Protein AF-A0A645I9D9-F1 (afdb_monomer)

pLDDT: mean 93.1, std 6.0, range [56.41, 97.81]

Structure (mmCIF, N/CA/C/O backbone):
data_AF-A0A645I9D9-F1
#
_entry.id   AF-A0A645I9D9-F1
#
loop_
_atom_site.group_PDB
_atom_site.id
_atom_site.type_symbol
_atom_site.label_atom_id
_atom_site.label_alt_id
_atom_site.label_comp_id
_atom_site.label_asym_id
_atom_site.label_entity_id
_atom_site.label_seq_id
_atom_site.pdbx_PDB_ins_code
_atom_site.Cartn_x
_atom_site.Cartn_y
_atom_site.Cartn_z
_atom_site.occupancy
_atom_site.B_iso_or_equiv
_atom_site.auth_seq_id
_atom_site.auth_comp_id
_atom_site.auth_asym_id
_atom_site.auth_atom_id
_atom_site.pdbx_PDB_model_num
ATOM 1 N N . MET A 1 1 ? -9.755 -8.973 15.637 1.00 56.41 1 MET A N 1
ATOM 2 C CA . MET A 1 1 ? -10.144 -7.569 15.389 1.00 56.41 1 MET A CA 1
ATOM 3 C C . MET A 1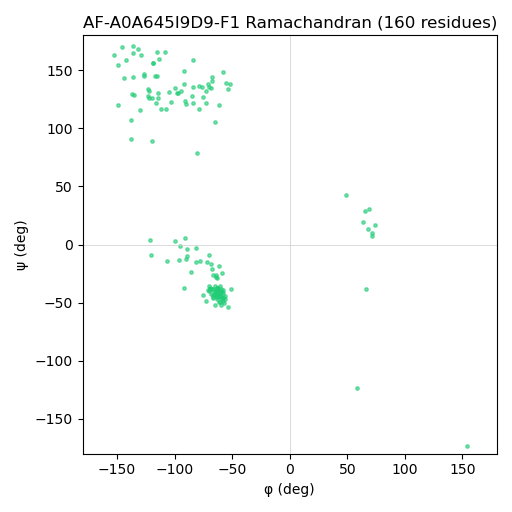 1 ? -9.257 -6.989 14.303 1.00 56.41 1 MET A C 1
ATOM 5 O O . MET A 1 1 ? -8.042 -7.110 14.429 1.00 56.41 1 MET A O 1
ATOM 9 N N . ASN A 1 2 ? -9.866 -6.483 13.231 1.00 87.06 2 ASN A N 1
ATOM 10 C CA . ASN A 1 2 ? -9.218 -6.003 12.005 1.00 87.06 2 ASN A CA 1
ATOM 11 C C . ASN A 1 2 ? -8.630 -4.587 12.220 1.00 87.06 2 ASN A C 1
ATOM 13 O O . ASN A 1 2 ? -9.289 -3.760 12.847 1.00 87.06 2 ASN A O 1
ATOM 17 N N . ILE A 1 3 ? -7.403 -4.328 11.739 1.00 95.19 3 ILE A N 1
ATOM 18 C CA . ILE A 1 3 ? -6.696 -3.034 11.879 1.00 95.19 3 ILE A CA 1
ATOM 19 C C . ILE A 1 3 ? -7.515 -1.885 11.271 1.00 95.19 3 ILE A C 1
ATOM 21 O O . ILE A 1 3 ? -7.640 -0.828 11.882 1.00 95.19 3 ILE A O 1
ATOM 25 N N . LEU A 1 4 ? -8.125 -2.111 10.106 1.00 95.88 4 LEU A N 1
ATOM 26 C CA . LEU A 1 4 ? -8.900 -1.107 9.379 1.00 95.88 4 LEU A CA 1
ATOM 27 C C . LEU A 1 4 ? -10.190 -0.753 10.125 1.00 95.88 4 LEU A C 1
ATOM 29 O O . LEU A 1 4 ? -10.502 0.419 10.284 1.00 95.88 4 LEU A O 1
ATOM 33 N N . ALA A 1 5 ? -10.897 -1.748 10.666 1.00 96.44 5 ALA A N 1
ATOM 34 C CA . ALA A 1 5 ? -12.107 -1.513 11.462 1.00 96.44 5 ALA A CA 1
ATOM 35 C C . ALA A 1 5 ? -11.807 -0.712 12.741 1.00 96.44 5 ALA A C 1
ATOM 37 O O . ALA A 1 5 ? -12.574 0.154 13.147 1.00 96.44 5 ALA A O 1
ATOM 38 N N . LEU A 1 6 ? -10.659 -0.987 13.365 1.00 96.00 6 LEU A N 1
ATOM 39 C CA . LEU A 1 6 ? -10.163 -0.239 14.516 1.00 96.00 6 LEU A CA 1
ATOM 40 C C . LEU A 1 6 ? -9.815 1.211 14.175 1.00 96.00 6 LEU A C 1
ATOM 42 O O . LEU A 1 6 ? -10.137 2.105 14.955 1.00 96.00 6 LEU A O 1
ATOM 46 N N . LYS A 1 7 ? -9.186 1.438 13.016 1.00 95.88 7 LYS A N 1
ATOM 47 C CA . LYS A 1 7 ? -8.923 2.781 12.499 1.00 95.88 7 LYS A CA 1
ATOM 48 C C . LYS A 1 7 ? -10.232 3.532 12.254 1.00 95.88 7 LYS A C 1
ATOM 50 O O . LYS A 1 7 ? -10.376 4.627 12.773 1.00 95.88 7 LYS A O 1
ATOM 55 N N . LEU A 1 8 ? -11.196 2.923 11.559 1.00 96.50 8 LEU A N 1
ATOM 56 C CA . LEU A 1 8 ? -12.517 3.524 11.323 1.00 96.50 8 LEU A CA 1
ATOM 57 C C . LEU A 1 8 ? -13.208 3.902 12.641 1.00 96.50 8 LEU A C 1
ATOM 59 O O . LEU A 1 8 ? -13.720 5.006 12.781 1.00 96.50 8 LEU A O 1
ATOM 63 N N . TYR A 1 9 ? -13.158 3.017 13.639 1.00 96.44 9 TYR A N 1
ATOM 64 C CA . TYR A 1 9 ? -13.714 3.306 14.959 1.00 96.44 9 TYR A CA 1
ATOM 65 C C . TYR A 1 9 ? -13.003 4.469 15.661 1.00 96.44 9 TYR A C 1
ATOM 67 O O . TYR A 1 9 ? -13.653 5.290 16.307 1.00 96.44 9 TYR A O 1
ATOM 75 N N . TYR A 1 10 ? -11.675 4.551 15.555 1.00 95.94 10 TYR A N 1
ATOM 76 C CA . TYR A 1 10 ? -10.919 5.696 16.059 1.00 95.94 10 TYR A CA 1
ATOM 77 C C . TYR A 1 10 ? -11.295 6.991 15.333 1.00 95.94 10 TYR A C 1
ATOM 79 O O . TYR A 1 10 ? -11.544 7.985 16.007 1.00 95.94 10 TYR A O 1
ATOM 87 N N . ASP A 1 11 ? -11.365 6.971 14.003 1.00 95.62 11 ASP A N 1
ATOM 88 C CA . ASP A 1 11 ? -11.689 8.147 13.193 1.00 95.62 11 ASP A CA 1
ATOM 89 C C . ASP A 1 11 ? -13.076 8.707 13.558 1.00 95.62 11 ASP A C 1
ATOM 91 O O . ASP A 1 11 ? -13.239 9.920 13.659 1.00 95.62 11 ASP A O 1
ATOM 95 N N . GLU A 1 12 ? -14.048 7.829 13.831 1.00 96.44 12 GLU A N 1
ATOM 96 C CA . GLU A 1 12 ? -15.412 8.215 14.217 1.00 96.44 12 GLU A CA 1
ATOM 97 C C . GLU A 1 12 ? -15.512 8.709 15.672 1.00 96.44 12 GLU A C 1
ATOM 99 O O . GLU A 1 12 ? -16.195 9.685 15.969 1.00 96.44 12 GLU A O 1
ATOM 104 N N . THR A 1 13 ? -14.853 8.026 16.614 1.00 95.38 13 THR A N 1
ATOM 105 C CA . THR A 1 13 ? -15.100 8.229 18.059 1.00 95.38 13 THR A CA 1
ATOM 106 C C . THR A 1 13 ? -13.993 8.982 18.793 1.00 95.38 13 THR A C 1
ATOM 108 O O . THR A 1 13 ? -14.162 9.365 19.951 1.00 95.38 13 THR A O 1
ATOM 111 N N . GLY A 1 14 ? -12.817 9.127 18.182 1.00 95.25 14 GLY A N 1
ATOM 112 C CA . GLY A 1 14 ? -11.598 9.598 18.841 1.00 95.25 14 GLY A CA 1
ATOM 113 C C . GLY A 1 14 ? -11.028 8.628 19.890 1.00 95.25 14 GLY A C 1
ATOM 114 O O . GLY A 1 14 ? -10.175 9.019 20.691 1.00 95.25 14 GLY A O 1
ATOM 115 N N . SER A 1 15 ? -11.483 7.368 19.932 1.00 95.19 15 SER A N 1
ATOM 116 C CA . SER A 1 15 ? -11.087 6.398 20.962 1.00 95.19 15 SER A CA 1
ATOM 117 C C . SER A 1 15 ? -9.597 6.043 20.909 1.00 95.19 15 SER A C 1
ATOM 119 O O . SER A 1 15 ? -9.150 5.233 20.095 1.00 95.19 15 SER A O 1
ATOM 121 N N . GLN A 1 16 ? -8.820 6.571 21.857 1.00 95.94 16 GLN A N 1
ATOM 122 C CA . GLN A 1 16 ? -7.383 6.283 21.960 1.00 95.94 16 GLN A CA 1
ATOM 123 C C . GLN A 1 16 ? -7.082 4.806 22.236 1.00 95.94 16 GLN A C 1
ATOM 125 O O . GLN A 1 16 ? -6.061 4.281 21.799 1.00 95.94 16 GLN A O 1
ATOM 130 N N . ASN A 1 17 ? -7.995 4.096 22.903 1.00 94.69 17 ASN A N 1
ATOM 131 C CA . ASN A 1 17 ? -7.869 2.652 23.090 1.00 94.69 17 ASN A CA 1
ATOM 132 C C . ASN A 1 17 ? -7.937 1.905 21.751 1.00 94.69 17 ASN A C 1
ATOM 134 O O . ASN A 1 17 ? -7.173 0.962 21.539 1.00 94.69 17 ASN A O 1
ATOM 138 N N . ALA A 1 18 ? -8.815 2.338 20.839 1.00 95.44 18 ALA A N 1
ATOM 139 C CA . ALA A 1 18 ? -8.904 1.763 19.502 1.00 95.44 18 ALA A CA 1
ATOM 140 C C . ALA A 1 18 ? -7.640 2.063 18.686 1.00 95.44 18 ALA A C 1
ATOM 142 O O . ALA A 1 18 ? -7.086 1.145 18.079 1.00 95.44 18 ALA A O 1
ATOM 143 N N . LEU A 1 19 ? -7.128 3.298 18.752 1.00 96.00 19 LEU A N 1
ATOM 144 C CA . LEU A 1 19 ? -5.884 3.676 18.078 1.00 96.00 19 LEU A CA 1
ATOM 145 C C . LEU A 1 19 ? -4.682 2.861 18.572 1.00 96.00 19 LEU A C 1
ATOM 147 O O . LEU A 1 19 ? -3.949 2.277 17.774 1.00 96.00 19 LEU A O 1
ATOM 151 N N . ASN A 1 20 ? -4.503 2.760 19.891 1.00 95.56 20 ASN A N 1
ATOM 152 C CA . ASN A 1 20 ? -3.416 1.987 20.493 1.00 95.56 20 ASN A CA 1
ATOM 153 C C . ASN A 1 20 ? -3.487 0.508 20.094 1.00 95.56 20 ASN A C 1
ATOM 155 O O . ASN A 1 20 ? -2.465 -0.114 19.792 1.00 95.56 20 ASN A O 1
ATOM 159 N N . LEU A 1 21 ? -4.697 -0.058 20.044 1.00 95.69 21 LEU A N 1
ATOM 160 C CA . LEU A 1 21 ? -4.893 -1.433 19.603 1.00 95.69 21 LEU A CA 1
ATOM 161 C C . LEU A 1 21 ? -4.631 -1.603 18.098 1.00 95.69 21 LEU A C 1
ATOM 163 O O . LEU A 1 21 ? -4.062 -2.624 17.708 1.00 95.69 21 LEU A O 1
ATOM 167 N N . ALA A 1 22 ? -5.002 -0.625 17.265 1.00 96.06 22 ALA A N 1
ATOM 168 C CA . ALA A 1 22 ? -4.687 -0.620 15.837 1.00 96.06 22 ALA A CA 1
ATOM 169 C C . ALA A 1 22 ? -3.169 -0.649 15.623 1.00 96.06 22 ALA A C 1
ATOM 171 O O . ALA A 1 22 ? -2.665 -1.563 14.975 1.00 96.06 22 ALA A O 1
ATOM 172 N N . ASN A 1 23 ? -2.438 0.269 16.261 1.00 95.19 23 ASN A N 1
ATOM 173 C CA . ASN A 1 23 ? -0.979 0.361 16.170 1.00 95.19 23 ASN A CA 1
ATOM 174 C C . ASN A 1 23 ? -0.275 -0.900 16.696 1.00 95.19 23 ASN A C 1
ATOM 176 O O . ASN A 1 23 ? 0.623 -1.432 16.042 1.00 95.19 23 ASN A O 1
ATOM 180 N N . SER A 1 24 ? -0.727 -1.452 17.827 1.00 95.12 24 SER A N 1
ATOM 181 C CA . SER A 1 24 ? -0.193 -2.714 18.357 1.00 95.12 24 SER A CA 1
ATOM 182 C C . SER A 1 24 ? -0.380 -3.879 17.376 1.00 95.12 24 SER A C 1
ATOM 184 O O . SER A 1 24 ? 0.543 -4.668 17.157 1.00 95.12 24 SER A O 1
ATOM 186 N N . LYS A 1 25 ? -1.552 -3.977 16.736 1.00 95.56 25 LYS A N 1
ATOM 187 C CA . LYS A 1 25 ? -1.833 -5.018 15.738 1.00 95.56 25 LYS A CA 1
ATOM 188 C C . LYS A 1 25 ? -1.052 -4.821 14.450 1.00 95.56 25 LYS A C 1
ATOM 190 O O . LYS A 1 25 ? -0.557 -5.805 13.909 1.00 95.56 25 LYS A O 1
ATOM 195 N N . THR A 1 26 ? -0.911 -3.583 13.992 1.00 95.56 26 THR A N 1
ATOM 196 C CA . THR A 1 26 ? -0.044 -3.209 12.872 1.00 95.56 26 THR A CA 1
ATOM 197 C C . THR A 1 26 ? 1.375 -3.715 13.112 1.00 95.56 26 THR A C 1
ATOM 199 O O . THR A 1 26 ? 1.878 -4.509 12.318 1.00 95.56 26 THR A O 1
ATOM 202 N N . GLN A 1 27 ? 1.977 -3.385 14.260 1.00 94.31 27 GLN A N 1
ATOM 203 C CA . GLN A 1 27 ? 3.322 -3.853 14.600 1.00 94.31 27 GLN A CA 1
ATOM 204 C C . GLN A 1 27 ? 3.405 -5.382 14.686 1.00 94.31 27 GLN A C 1
ATOM 206 O O . GLN A 1 27 ? 4.369 -5.986 14.217 1.00 94.31 27 GLN A O 1
ATOM 211 N N . GLN A 1 28 ? 2.388 -6.033 15.258 1.00 95.94 28 GLN A N 1
ATOM 212 C CA . GLN A 1 28 ? 2.327 -7.492 15.305 1.00 95.94 28 GLN A CA 1
ATOM 213 C C . GLN A 1 28 ? 2.340 -8.103 13.895 1.00 95.94 28 GLN A C 1
ATOM 215 O O . GLN A 1 28 ? 3.064 -9.066 13.662 1.00 95.94 28 GLN A O 1
ATOM 220 N N . GLN A 1 29 ? 1.560 -7.562 12.957 1.00 96.31 29 GLN A N 1
ATOM 221 C CA . GLN A 1 29 ? 1.501 -8.064 11.581 1.00 96.31 29 GLN A CA 1
ATOM 222 C C . GLN A 1 29 ? 2.811 -7.831 10.821 1.00 96.31 29 GLN A C 1
ATOM 224 O O . GLN A 1 29 ? 3.250 -8.723 10.098 1.00 96.31 29 GLN A O 1
ATOM 229 N N . VAL A 1 30 ? 3.469 -6.689 11.042 1.00 94.88 30 VAL A N 1
ATOM 230 C CA . VAL A 1 30 ? 4.821 -6.424 10.524 1.00 94.88 30 VAL A CA 1
ATOM 231 C C . VAL A 1 30 ? 5.804 -7.484 11.026 1.00 94.88 30 VAL A C 1
ATOM 233 O O . VAL A 1 30 ? 6.499 -8.105 10.228 1.00 94.88 30 VAL A O 1
ATOM 236 N N . ASN A 1 31 ? 5.808 -7.770 12.332 1.00 95.25 31 ASN A N 1
ATOM 237 C CA . ASN A 1 31 ? 6.705 -8.767 12.930 1.00 95.25 31 ASN A CA 1
ATOM 238 C C . ASN A 1 31 ? 6.441 -10.197 12.425 1.00 95.25 31 ASN A C 1
ATOM 240 O O . ASN A 1 31 ? 7.344 -11.030 12.433 1.00 95.25 31 ASN A O 1
ATOM 244 N N . LEU A 1 32 ? 5.211 -10.485 11.993 1.00 96.50 32 LEU A N 1
ATOM 245 C CA . LEU A 1 32 ? 4.834 -11.757 11.372 1.00 96.50 32 LEU A CA 1
ATOM 246 C C . LEU A 1 32 ? 5.193 -11.828 9.879 1.00 96.50 32 LEU A C 1
ATOM 248 O O . LEU A 1 32 ? 4.962 -12.861 9.254 1.00 96.50 32 LEU A O 1
ATOM 252 N N . GLY A 1 33 ? 5.737 -10.755 9.299 1.00 95.12 33 GLY A N 1
ATOM 253 C CA . GLY A 1 33 ? 6.078 -10.690 7.881 1.00 95.12 33 GLY A CA 1
ATOM 254 C C . GLY A 1 33 ? 4.851 -10.667 6.972 1.00 95.12 33 GLY A C 1
ATOM 255 O O . GLY A 1 33 ? 4.908 -11.194 5.861 1.00 95.12 33 GLY A O 1
ATOM 256 N N . ASN A 1 34 ? 3.728 -10.105 7.435 1.00 95.44 34 ASN A N 1
ATOM 257 C CA . ASN A 1 34 ? 2.534 -9.982 6.607 1.00 95.44 34 ASN A CA 1
ATOM 258 C C . ASN A 1 34 ? 2.846 -9.095 5.380 1.00 95.44 34 ASN A C 1
ATOM 260 O O . ASN A 1 34 ? 3.184 -7.924 5.560 1.00 95.44 34 ASN A O 1
ATOM 264 N N . PRO A 1 35 ? 2.706 -9.612 4.144 1.00 94.94 35 PRO A N 1
ATOM 265 C CA . PRO A 1 35 ? 3.124 -8.908 2.932 1.00 94.94 35 PRO A CA 1
ATOM 266 C C . PRO A 1 35 ? 2.252 -7.694 2.578 1.00 94.94 35 PRO A C 1
ATOM 268 O O . PRO A 1 35 ? 2.592 -6.952 1.659 1.00 94.94 35 PRO A O 1
ATOM 271 N N . LEU A 1 36 ? 1.128 -7.501 3.274 1.00 95.19 36 LEU A N 1
ATOM 272 C CA . LEU A 1 36 ? 0.259 -6.334 3.119 1.00 95.19 36 LEU A CA 1
ATOM 273 C C . LEU A 1 36 ? 0.655 -5.175 4.039 1.00 95.19 36 LEU A C 1
ATOM 275 O O . LEU A 1 36 ? 0.120 -4.080 3.894 1.00 95.19 36 LEU A O 1
ATOM 279 N N . MET A 1 37 ? 1.563 -5.408 4.987 1.00 95.38 37 MET A N 1
ATOM 280 C CA . MET A 1 37 ? 2.098 -4.364 5.855 1.00 95.38 37 MET A CA 1
ATOM 281 C C . MET A 1 37 ? 3.357 -3.780 5.233 1.00 95.38 37 MET A C 1
ATOM 283 O O . MET A 1 37 ? 4.207 -4.518 4.731 1.00 95.38 37 MET A O 1
ATOM 287 N N . PHE A 1 38 ? 3.505 -2.463 5.301 1.00 95.19 38 PHE A N 1
ATOM 288 C CA . PHE A 1 38 ? 4.669 -1.789 4.741 1.00 95.19 38 PHE A CA 1
ATOM 289 C C . PHE A 1 38 ? 5.028 -0.531 5.514 1.00 95.19 38 PHE A C 1
ATOM 291 O O . PHE A 1 38 ? 4.182 0.066 6.172 1.00 95.19 38 PHE A O 1
ATOM 298 N N . GLU A 1 39 ? 6.297 -0.145 5.451 1.00 94.44 39 GLU A N 1
ATOM 299 C CA . GLU A 1 39 ? 6.772 1.105 6.035 1.00 94.44 39 GLU A CA 1
ATOM 300 C C . GLU A 1 39 ? 6.282 2.283 5.189 1.00 94.44 39 GLU A C 1
ATOM 302 O O . GLU A 1 39 ? 6.370 2.265 3.961 1.00 94.44 39 GLU A O 1
ATOM 307 N N . ARG A 1 40 ? 5.732 3.300 5.846 1.00 93.00 40 ARG A N 1
ATOM 308 C CA . ARG A 1 40 ? 5.225 4.498 5.188 1.00 93.00 40 ARG A CA 1
ATOM 309 C C . ARG A 1 40 ? 6.388 5.327 4.646 1.00 93.00 40 ARG A C 1
ATOM 311 O O . ARG A 1 40 ? 7.341 5.621 5.365 1.00 93.00 40 ARG A O 1
ATOM 318 N N . ILE A 1 41 ? 6.246 5.810 3.414 1.00 91.38 41 ILE A N 1
ATOM 319 C CA . ILE A 1 41 ? 7.088 6.897 2.915 1.00 91.38 41 ILE A CA 1
ATOM 320 C C . ILE A 1 41 ? 6.555 8.213 3.491 1.00 91.38 41 ILE A C 1
ATOM 322 O O . ILE A 1 41 ? 5.436 8.628 3.192 1.00 91.38 41 ILE A O 1
ATOM 326 N N . ASN A 1 42 ? 7.366 8.886 4.306 1.00 85.12 42 ASN A N 1
ATOM 327 C CA . ASN A 1 42 ? 7.072 10.236 4.785 1.00 85.12 42 ASN A CA 1
ATOM 328 C C . ASN A 1 42 ? 7.436 11.265 3.700 1.00 85.12 42 ASN A C 1
ATOM 330 O O . ASN A 1 42 ? 8.494 11.890 3.755 1.00 85.12 42 ASN A O 1
ATOM 334 N N . ASP A 1 43 ? 6.570 11.413 2.697 1.00 82.19 43 ASP A N 1
ATOM 335 C CA . ASP A 1 43 ? 6.718 12.372 1.595 1.00 82.19 43 ASP A CA 1
ATOM 336 C C . ASP A 1 43 ? 5.497 13.306 1.554 1.00 82.19 43 ASP A C 1
ATOM 338 O O . ASP A 1 43 ? 4.350 12.876 1.642 1.00 82.19 43 ASP A O 1
ATOM 342 N N . VAL A 1 44 ? 5.748 14.612 1.447 1.00 80.81 44 VAL A N 1
ATOM 343 C CA . VAL A 1 44 ? 4.697 15.644 1.395 1.00 80.81 44 VAL A CA 1
ATOM 344 C C . VAL A 1 44 ? 3.937 15.653 0.069 1.00 80.81 44 VAL A C 1
ATOM 346 O O . VAL A 1 44 ? 2.887 16.282 -0.022 1.00 80.81 44 VAL A O 1
ATOM 349 N N . SER A 1 45 ? 4.474 14.998 -0.965 1.00 81.94 45 SER A N 1
ATOM 350 C CA . SER A 1 45 ? 3.873 14.954 -2.300 1.00 81.94 45 SER A CA 1
ATOM 351 C C . SER A 1 45 ? 2.707 13.977 -2.429 1.00 81.94 45 SER A C 1
ATOM 353 O O . SER A 1 45 ? 1.957 14.091 -3.394 1.00 81.94 45 SER A O 1
ATOM 355 N N . GLY A 1 46 ? 2.518 13.061 -1.476 1.00 86.94 46 GLY A N 1
ATOM 356 C CA . GLY A 1 46 ? 1.377 12.153 -1.486 1.00 86.94 46 GLY A CA 1
ATOM 357 C C . GLY A 1 46 ? 1.624 10.842 -0.756 1.00 86.94 46 GLY A C 1
ATOM 358 O O . GLY A 1 46 ? 2.653 10.635 -0.111 1.00 86.94 46 GLY A O 1
ATOM 359 N N . GLU A 1 47 ? 0.641 9.957 -0.871 1.00 93.75 47 GLU A N 1
ATOM 360 C CA . GLU A 1 47 ? 0.683 8.610 -0.317 1.00 93.75 47 GLU A CA 1
ATOM 361 C C . GLU A 1 47 ? 1.242 7.627 -1.344 1.00 93.75 47 GLU A C 1
ATOM 363 O O . GLU A 1 47 ? 1.112 7.804 -2.558 1.00 93.75 47 GLU A O 1
ATOM 368 N N . PHE A 1 48 ? 1.914 6.599 -0.839 1.00 96.12 48 PHE A N 1
ATOM 369 C CA . PHE A 1 48 ? 2.649 5.647 -1.656 1.00 96.12 48 PHE A CA 1
ATOM 370 C C . PHE A 1 48 ? 2.406 4.220 -1.181 1.00 96.12 48 PHE A C 1
ATOM 372 O O . PHE A 1 48 ? 2.360 3.945 0.024 1.00 96.12 48 PHE A O 1
ATOM 379 N N . LEU A 1 49 ? 2.350 3.302 -2.144 1.00 96.31 49 LEU A N 1
ATOM 380 C CA . LEU A 1 49 ? 2.174 1.876 -1.911 1.00 96.31 49 LEU A CA 1
ATOM 381 C C . LEU A 1 49 ? 3.332 1.082 -2.538 1.00 96.31 49 LEU A C 1
ATOM 383 O O . LEU A 1 49 ? 3.694 1.333 -3.693 1.00 96.31 49 LEU A O 1
ATOM 387 N N . PRO A 1 50 ? 3.940 0.111 -1.829 1.00 97.19 50 PRO A N 1
ATOM 388 C CA . PRO A 1 50 ? 4.979 -0.718 -2.417 1.00 97.19 50 PRO A CA 1
ATOM 389 C C . PRO A 1 50 ? 4.400 -1.681 -3.447 1.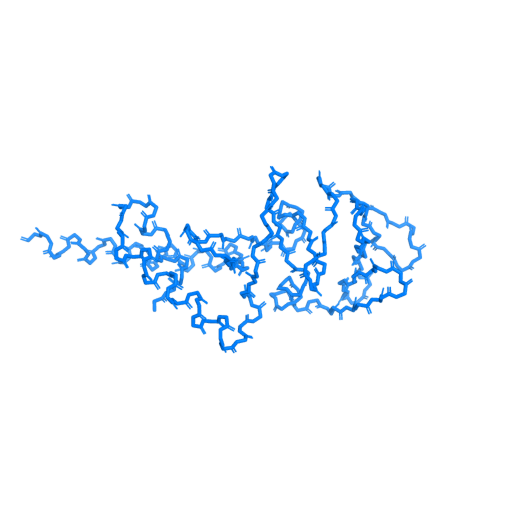00 97.19 50 PRO A C 1
ATOM 391 O O . PRO A 1 50 ? 3.423 -2.393 -3.200 1.00 97.19 50 PRO A O 1
ATOM 394 N N . VAL A 1 51 ? 5.103 -1.821 -4.569 1.00 97.50 51 VAL A N 1
ATOM 395 C CA . VAL A 1 51 ? 4.733 -2.761 -5.639 1.00 97.50 51 VAL A CA 1
ATOM 396 C C . VAL A 1 51 ? 4.668 -4.214 -5.156 1.00 97.50 51 VAL A C 1
ATOM 398 O O . VAL A 1 51 ? 3.948 -5.030 -5.726 1.00 97.50 51 VAL A O 1
ATOM 401 N N . THR A 1 52 ? 5.389 -4.561 -4.086 1.00 97.19 52 THR A N 1
ATOM 402 C CA . THR A 1 52 ? 5.337 -5.896 -3.477 1.00 97.19 52 THR A CA 1
ATOM 403 C C . THR A 1 52 ? 4.018 -6.164 -2.761 1.00 97.19 52 THR A C 1
ATOM 405 O O . THR A 1 52 ? 3.529 -7.288 -2.836 1.00 97.19 52 THR A O 1
ATOM 408 N N . ALA A 1 53 ? 3.409 -5.157 -2.127 1.00 97.12 53 ALA A N 1
ATOM 409 C CA . ALA A 1 53 ? 2.089 -5.317 -1.524 1.00 97.12 53 ALA A CA 1
ATOM 410 C C . ALA A 1 53 ? 1.009 -5.441 -2.607 1.00 97.12 53 ALA A C 1
ATOM 412 O O . ALA A 1 53 ? 0.154 -6.317 -2.511 1.00 97.12 53 ALA A O 1
ATOM 413 N N . ILE A 1 54 ? 1.118 -4.673 -3.701 1.00 97.75 54 ILE A N 1
ATOM 414 C CA . ILE A 1 54 ? 0.254 -4.832 -4.885 1.00 97.75 54 ILE A CA 1
ATOM 415 C C . ILE A 1 54 ? 0.382 -6.247 -5.450 1.00 97.75 54 ILE A C 1
ATOM 417 O O . ILE A 1 54 ? -0.621 -6.905 -5.713 1.00 97.75 54 ILE A O 1
ATOM 42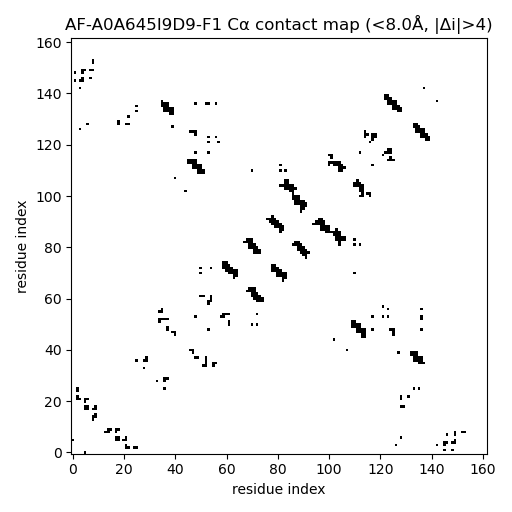1 N N . SER A 1 55 ? 1.608 -6.750 -5.612 1.00 97.38 55 SER A N 1
ATOM 422 C CA . SER A 1 55 ? 1.874 -8.121 -6.063 1.00 97.38 55 SER A CA 1
ATOM 423 C C . SER A 1 55 ? 1.228 -9.163 -5.148 1.00 97.38 55 SER A C 1
ATOM 425 O O . SER A 1 55 ? 0.563 -10.070 -5.646 1.00 97.38 55 SER A O 1
ATOM 427 N N . ALA A 1 56 ? 1.367 -9.011 -3.829 1.00 95.81 56 ALA A N 1
ATOM 428 C CA . ALA A 1 56 ? 0.761 -9.906 -2.849 1.00 95.81 56 ALA A CA 1
ATOM 429 C C . ALA A 1 56 ? -0.775 -9.870 -2.892 1.00 95.81 56 ALA A C 1
ATOM 431 O O . ALA A 1 56 ? -1.408 -10.919 -2.806 1.00 95.81 56 ALA A O 1
ATOM 432 N N . TYR A 1 57 ? -1.362 -8.685 -3.068 1.00 93.44 57 TYR A N 1
ATOM 433 C CA . TYR A 1 57 ? -2.811 -8.495 -3.101 1.00 93.44 57 TYR A CA 1
ATOM 434 C C . TYR A 1 57 ? -3.436 -9.021 -4.399 1.00 93.44 57 TYR A C 1
ATOM 436 O O . TYR A 1 57 ? -4.420 -9.756 -4.395 1.00 93.44 57 TYR A O 1
ATOM 444 N N . THR A 1 58 ? -2.846 -8.651 -5.534 1.00 94.19 58 THR A N 1
ATOM 445 C CA . THR A 1 58 ? -3.388 -8.941 -6.867 1.00 94.19 58 THR A CA 1
ATOM 446 C C . THR A 1 58 ? -2.982 -10.314 -7.382 1.00 94.19 58 THR A C 1
ATOM 448 O O . THR A 1 58 ? -3.647 -10.852 -8.267 1.00 94.19 58 THR A O 1
ATOM 451 N N . GLY A 1 59 ? -1.871 -10.873 -6.891 1.00 94.56 59 GLY A N 1
ATOM 452 C CA . GLY A 1 59 ? -1.202 -12.048 -7.447 1.00 94.56 59 GLY A CA 1
ATOM 453 C C . GLY A 1 59 ? -0.443 -11.772 -8.752 1.00 94.56 59 GLY A C 1
ATOM 454 O O . GLY A 1 59 ? -0.196 -12.706 -9.520 1.00 94.56 59 GLY A O 1
ATOM 455 N N . LEU A 1 60 ? -0.152 -10.509 -9.089 1.00 96.00 60 LEU A N 1
ATOM 456 C CA . LEU A 1 60 ? 0.757 -10.166 -10.189 1.00 96.00 60 LEU A CA 1
ATOM 457 C C . LEU A 1 60 ? 2.179 -10.598 -9.825 1.00 96.00 60 LEU A C 1
ATOM 459 O O . LEU A 1 60 ? 2.610 -10.427 -8.687 1.00 96.00 60 LEU A O 1
ATOM 463 N N . ARG A 1 61 ? 2.944 -11.131 -10.780 1.00 96.00 61 ARG A N 1
ATOM 464 C CA . ARG A 1 61 ? 4.340 -11.507 -10.531 1.00 96.00 61 ARG A CA 1
ATOM 465 C C . ARG A 1 61 ? 5.198 -10.253 -10.416 1.00 96.00 61 ARG A C 1
ATOM 467 O O . ARG A 1 61 ? 5.308 -9.504 -11.383 1.00 96.00 61 ARG A O 1
ATOM 474 N N . TYR A 1 62 ? 5.865 -10.099 -9.277 1.00 96.06 62 TYR A N 1
ATOM 475 C CA . TYR A 1 62 ? 6.888 -9.081 -9.073 1.00 96.06 62 TYR A CA 1
ATOM 476 C C . TYR A 1 62 ? 8.263 -9.534 -9.584 1.00 96.06 62 TYR A C 1
ATOM 478 O O . TYR A 1 62 ? 8.697 -10.664 -9.336 1.00 96.06 62 TYR A O 1
ATOM 486 N N . VAL A 1 63 ? 8.967 -8.641 -10.283 1.00 94.81 63 VAL A N 1
ATOM 487 C CA . VAL A 1 63 ? 10.377 -8.797 -10.662 1.00 94.81 63 VAL A CA 1
ATOM 488 C C . VAL A 1 63 ? 11.119 -7.490 -10.406 1.00 94.81 63 VAL A C 1
ATOM 490 O O . VAL A 1 63 ? 10.730 -6.437 -10.904 1.00 94.81 63 VAL A O 1
ATOM 493 N N . TRP A 1 64 ? 12.236 -7.578 -9.686 1.00 94.81 64 TRP A N 1
ATOM 494 C CA . TRP A 1 64 ? 13.172 -6.471 -9.512 1.00 94.81 64 TRP A CA 1
ATOM 495 C C . TRP A 1 64 ? 14.343 -6.588 -10.487 1.00 94.81 64 TRP A C 1
ATOM 497 O O . TRP A 1 64 ? 14.977 -7.641 -10.580 1.00 94.81 64 TRP A O 1
ATOM 507 N N . ARG A 1 65 ? 14.660 -5.502 -11.196 1.00 91.69 65 ARG A N 1
ATOM 508 C CA . ARG A 1 65 ? 15.844 -5.379 -12.054 1.00 91.69 65 ARG A CA 1
ATOM 509 C C . ARG A 1 65 ? 16.723 -4.240 -11.553 1.00 91.69 65 ARG A C 1
ATOM 511 O O . ARG A 1 65 ? 16.600 -3.102 -12.005 1.00 91.69 65 ARG A O 1
ATOM 518 N N . SER A 1 66 ? 17.638 -4.569 -10.643 1.00 88.12 66 SER A N 1
ATOM 519 C CA . SER A 1 66 ? 18.536 -3.604 -9.996 1.00 88.12 66 SER A CA 1
ATOM 520 C C . SER A 1 66 ? 19.406 -2.825 -10.983 1.00 88.12 66 SER A C 1
ATOM 522 O O . SER A 1 66 ? 19.558 -1.621 -10.832 1.00 88.12 66 SER A O 1
ATOM 524 N N . SER A 1 67 ? 19.916 -3.470 -12.037 1.00 87.19 67 SER A N 1
ATOM 525 C CA . SER A 1 67 ? 20.771 -2.826 -13.048 1.00 87.19 67 SER A CA 1
ATOM 526 C C . SER A 1 67 ? 20.093 -1.680 -13.807 1.00 87.19 67 SER A C 1
ATOM 528 O O . SER A 1 67 ? 20.780 -0.871 -14.420 1.00 87.19 67 SER A O 1
ATOM 530 N N . TYR A 1 68 ? 18.759 -1.622 -13.783 1.00 85.94 68 TYR A N 1
ATOM 531 C CA . TYR A 1 68 ? 17.962 -0.604 -14.465 1.00 85.94 68 TYR A CA 1
ATOM 532 C C . TYR A 1 68 ? 17.070 0.190 -13.508 1.00 85.94 68 TYR A C 1
ATOM 534 O O . TYR A 1 68 ? 16.277 1.000 -13.972 1.00 85.94 68 TYR A O 1
ATOM 542 N N . ASN A 1 69 ? 17.163 -0.052 -12.194 1.00 93.31 69 ASN A N 1
ATOM 543 C CA . ASN A 1 69 ? 16.255 0.504 -11.188 1.00 93.31 69 ASN A CA 1
ATOM 544 C C . ASN A 1 69 ? 14.770 0.337 -11.564 1.00 93.31 69 ASN A C 1
ATOM 546 O O . ASN A 1 69 ? 13.975 1.269 -11.431 1.00 93.31 69 ASN A O 1
ATOM 550 N N . LYS A 1 70 ? 14.409 -0.851 -12.070 1.00 94.81 70 LYS A N 1
ATOM 551 C CA . LYS A 1 70 ? 13.068 -1.158 -12.584 1.00 94.81 70 LYS A CA 1
ATOM 552 C C . LYS A 1 7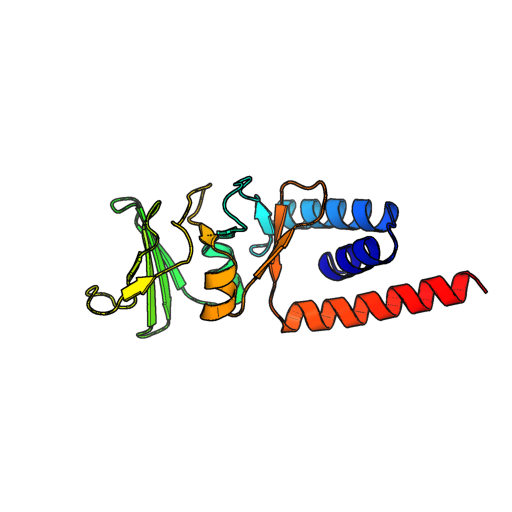0 ? 12.365 -2.214 -11.737 1.00 94.81 70 LYS A C 1
ATOM 554 O O . LYS A 1 70 ? 12.888 -3.317 -11.559 1.00 94.81 70 LYS A O 1
ATOM 559 N N . ALA A 1 71 ? 11.158 -1.900 -11.280 1.00 97.00 71 ALA A N 1
ATOM 560 C CA . ALA A 1 71 ? 10.210 -2.861 -10.731 1.00 97.00 71 ALA A CA 1
ATOM 561 C C . ALA A 1 71 ? 9.170 -3.225 -11.785 1.00 97.00 71 ALA A C 1
ATOM 563 O O . ALA A 1 71 ? 8.640 -2.346 -12.456 1.00 97.00 71 ALA A O 1
ATOM 564 N N . ILE A 1 72 ? 8.874 -4.514 -11.921 1.00 96.12 72 ILE A N 1
ATOM 565 C CA . ILE A 1 72 ? 7.922 -5.018 -12.908 1.00 96.12 72 ILE A CA 1
ATOM 566 C C . ILE A 1 72 ? 6.826 -5.796 -12.189 1.00 96.12 72 ILE A C 1
ATOM 568 O O . ILE A 1 72 ? 7.133 -6.723 -11.435 1.00 96.12 72 ILE A O 1
ATOM 572 N N . LEU A 1 73 ? 5.569 -5.455 -12.465 1.00 97.00 73 LEU A N 1
ATOM 573 C CA . LEU A 1 73 ? 4.408 -6.301 -12.195 1.00 97.00 73 LEU A CA 1
ATOM 574 C C . LEU A 1 73 ? 3.915 -6.901 -13.509 1.00 97.00 73 LEU A C 1
ATOM 576 O O . LEU A 1 73 ? 3.767 -6.187 -14.500 1.00 97.00 73 LEU A O 1
ATOM 580 N N . ALA A 1 74 ? 3.687 -8.214 -13.532 1.00 94.38 74 ALA A N 1
ATOM 581 C CA . ALA A 1 74 ? 3.283 -8.901 -14.753 1.00 94.38 74 ALA A CA 1
ATOM 582 C C . ALA A 1 74 ? 2.287 -10.039 -14.519 1.00 94.38 74 ALA A C 1
ATOM 584 O O . ALA A 1 74 ? 2.406 -10.813 -13.563 1.00 94.38 74 ALA A O 1
ATOM 585 N N . ARG A 1 75 ? 1.352 -10.198 -15.457 1.00 90.88 75 ARG A N 1
ATOM 586 C CA . ARG A 1 75 ? 0.513 -11.395 -15.607 1.00 90.88 75 ARG A CA 1
ATOM 587 C C . ARG A 1 75 ? 0.158 -11.577 -17.073 1.00 90.88 75 ARG A C 1
ATOM 589 O O . ARG A 1 75 ? -0.494 -10.731 -17.670 1.00 90.88 75 ARG A O 1
ATOM 596 N N . GLY A 1 76 ? 0.550 -12.715 -17.642 1.00 86.12 76 GLY A N 1
ATOM 597 C CA . GLY A 1 76 ? 0.322 -12.974 -19.062 1.00 86.12 76 GLY A CA 1
ATOM 598 C C . GLY A 1 76 ? 0.981 -11.897 -19.926 1.00 86.12 76 GLY A C 1
ATOM 599 O O . GLY A 1 76 ? 2.188 -11.697 -19.817 1.00 86.12 76 GLY A O 1
ATOM 600 N N . GLY A 1 77 ? 0.185 -11.231 -20.766 1.00 83.12 77 GLY A N 1
ATOM 601 C CA . GLY A 1 77 ? 0.625 -10.144 -21.646 1.00 83.12 77 GLY A CA 1
ATOM 602 C C . GLY A 1 77 ? 0.564 -8.741 -21.031 1.00 83.12 77 GLY A C 1
ATOM 603 O O . GLY A 1 77 ? 0.988 -7.795 -21.691 1.00 83.12 77 GLY A O 1
ATOM 604 N N . ASP A 1 78 ? 0.057 -8.599 -19.803 1.00 87.50 78 ASP A N 1
ATOM 605 C CA . ASP A 1 78 ? -0.022 -7.312 -19.113 1.00 87.50 78 ASP A CA 1
ATOM 606 C C . ASP A 1 78 ? 1.241 -7.080 -18.286 1.00 87.50 78 ASP A C 1
ATOM 608 O O . ASP A 1 78 ? 1.595 -7.886 -17.417 1.00 87.50 78 ASP A O 1
ATOM 612 N N . TYR A 1 79 ? 1.906 -5.958 -18.559 1.00 92.94 79 TYR A N 1
ATOM 613 C CA . TYR A 1 79 ? 3.143 -5.543 -17.910 1.00 92.94 79 TYR A CA 1
ATOM 614 C C . TYR A 1 79 ? 2.993 -4.131 -17.361 1.00 92.94 79 TYR A C 1
ATOM 616 O O . TYR A 1 79 ? 2.333 -3.293 -17.966 1.00 92.94 79 TYR A O 1
ATOM 624 N N . TYR A 1 80 ? 3.629 -3.879 -16.224 1.00 96.62 80 TYR A N 1
ATOM 625 C CA . TYR A 1 80 ? 3.745 -2.560 -15.616 1.00 96.62 80 TYR A CA 1
ATOM 626 C C . TYR A 1 80 ? 5.172 -2.421 -15.123 1.00 96.62 80 TYR A C 1
ATOM 628 O O . TYR A 1 80 ? 5.562 -3.086 -14.161 1.00 96.62 80 TYR A O 1
ATOM 636 N N . THR A 1 81 ? 5.965 -1.612 -15.815 1.00 96.81 81 THR A N 1
ATOM 637 C CA . THR A 1 81 ? 7.354 -1.360 -15.441 1.00 96.81 81 THR A CA 1
ATOM 638 C C . THR A 1 81 ? 7.479 0.038 -14.871 1.00 96.81 81 THR A C 1
ATOM 640 O O . THR A 1 81 ? 7.278 1.025 -15.574 1.00 96.81 81 THR A O 1
ATOM 643 N N . PHE A 1 82 ? 7.860 0.098 -13.602 1.00 97.44 82 PHE A N 1
ATOM 644 C CA . PHE A 1 82 ? 8.091 1.320 -12.853 1.00 97.44 82 PHE A CA 1
ATOM 645 C C . PHE A 1 82 ? 9.591 1.547 -12.731 1.00 97.44 82 PHE A C 1
ATOM 647 O O . PHE A 1 82 ? 10.314 0.692 -12.210 1.00 97.44 82 PHE A O 1
ATOM 654 N N . THR A 1 83 ? 10.058 2.698 -13.203 1.00 96.69 83 THR A N 1
ATOM 655 C CA . THR A 1 83 ? 11.451 3.118 -13.029 1.00 96.69 83 THR A CA 1
ATOM 656 C C . THR A 1 83 ? 11.531 4.050 -11.830 1.00 96.69 83 THR A C 1
ATOM 658 O O . THR A 1 83 ? 10.747 4.991 -11.733 1.00 96.69 83 THR A O 1
ATOM 661 N N . VAL A 1 84 ? 12.464 3.796 -10.911 1.00 96.38 84 VAL A N 1
ATOM 662 C CA . VAL A 1 84 ? 12.664 4.652 -9.730 1.00 96.38 84 VAL A CA 1
ATOM 663 C C . VAL A 1 84 ? 12.870 6.109 -10.164 1.00 96.38 84 VAL A C 1
ATOM 665 O O . VAL A 1 84 ? 13.648 6.376 -11.078 1.00 96.38 84 VAL A O 1
ATOM 668 N N . TYR A 1 85 ? 12.176 7.037 -9.500 1.00 95.69 85 TYR A N 1
ATOM 669 C CA . TYR A 1 85 ? 12.172 8.479 -9.781 1.00 95.69 85 TYR A CA 1
ATOM 670 C C . TYR A 1 85 ? 11.614 8.891 -11.154 1.00 95.69 85 TYR A C 1
ATOM 672 O O . TYR A 1 85 ? 11.841 10.015 -11.591 1.00 95.69 85 TYR A O 1
ATOM 680 N N . SER A 1 86 ? 10.837 8.020 -11.802 1.00 96.75 86 SER A N 1
ATOM 681 C CA . SER A 1 86 ? 10.057 8.331 -13.005 1.00 96.75 86 SER A CA 1
ATOM 682 C C . SER A 1 86 ? 8.561 8.207 -12.723 1.00 96.75 86 SER A C 1
ATOM 684 O O . SER A 1 86 ? 8.149 7.334 -11.957 1.00 96.75 86 SER A O 1
ATOM 686 N N . ASP A 1 87 ? 7.751 9.058 -13.347 1.00 97.12 87 ASP A N 1
ATOM 687 C CA . ASP A 1 87 ? 6.284 8.953 -13.368 1.00 97.12 87 ASP A CA 1
ATOM 688 C C . ASP A 1 87 ? 5.764 8.123 -14.558 1.00 97.12 87 ASP A C 1
ATOM 690 O O . ASP A 1 87 ? 4.607 7.710 -14.578 1.00 97.12 87 ASP A O 1
ATOM 694 N N . GLN A 1 88 ? 6.626 7.830 -15.534 1.00 97.31 88 GLN A N 1
ATOM 695 C CA . GLN A 1 88 ? 6.282 7.026 -16.700 1.00 97.31 88 GLN A CA 1
ATOM 696 C C . GLN A 1 88 ? 6.213 5.541 -16.349 1.00 97.31 88 GLN A C 1
ATOM 698 O O . GLN A 1 88 ? 7.123 4.994 -15.713 1.00 97.31 88 GLN A O 1
ATOM 703 N N . VAL A 1 89 ? 5.172 4.878 -16.847 1.00 97.25 89 VAL A N 1
ATOM 704 C CA . VAL A 1 89 ? 4.954 3.437 -16.698 1.00 97.25 89 VAL A CA 1
ATOM 705 C C . VAL A 1 89 ? 5.005 2.784 -18.071 1.00 97.25 89 VAL A C 1
ATOM 707 O O . VAL A 1 89 ? 4.210 3.113 -18.947 1.00 97.25 89 VAL A O 1
ATOM 710 N N . GLU A 1 90 ? 5.909 1.825 -18.275 1.00 95.69 90 GLU A N 1
ATOM 711 C CA . GLU A 1 90 ? 5.920 1.030 -19.512 1.00 95.69 90 GLU A CA 1
ATOM 712 C C . GLU A 1 90 ? 4.916 -0.124 -19.365 1.00 95.69 90 GLU A C 1
ATOM 714 O O . GLU A 1 90 ? 5.022 -0.947 -18.449 1.00 95.69 90 GLU A O 1
ATOM 719 N N . ARG A 1 91 ? 3.933 -0.178 -20.269 1.00 93.94 91 ARG A N 1
ATOM 720 C CA . ARG A 1 91 ? 2.796 -1.114 -20.266 1.00 93.94 91 ARG A CA 1
ATOM 721 C C . ARG A 1 91 ? 2.966 -2.313 -21.209 1.00 93.94 91 ARG A C 1
ATOM 723 O O . ARG A 1 91 ? 2.058 -3.128 -21.364 1.00 93.94 91 ARG A O 1
ATOM 730 N N . SER A 1 92 ? 4.119 -2.422 -21.863 1.00 86.00 92 SER A N 1
ATOM 731 C CA . SER A 1 92 ? 4.507 -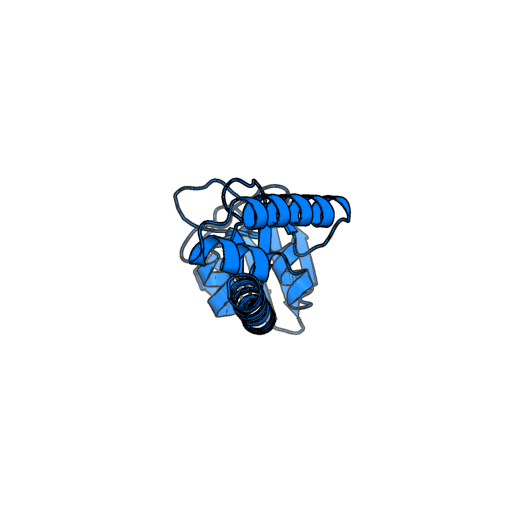3.541 -22.727 1.00 86.00 92 SER A CA 1
ATOM 732 C C . SER A 1 92 ? 5.996 -3.856 -22.561 1.00 86.00 92 SER A C 1
ATOM 734 O O . SER A 1 92 ? 6.772 -3.014 -22.115 1.00 86.00 92 SER A O 1
ATOM 736 N N . LEU A 1 93 ? 6.411 -5.076 -22.923 1.00 74.88 93 LEU A N 1
ATOM 737 C CA . LEU A 1 93 ? 7.815 -5.507 -22.824 1.00 74.88 93 LEU A CA 1
ATOM 738 C C . LEU A 1 93 ? 8.772 -4.716 -23.727 1.00 74.88 93 LEU A C 1
ATOM 740 O O . LEU A 1 93 ? 9.959 -4.627 -23.425 1.00 74.88 93 LEU A O 1
ATOM 744 N N . ASP A 1 94 ? 8.267 -4.193 -24.840 1.00 77.62 94 ASP A N 1
ATOM 745 C CA . ASP A 1 94 ? 9.012 -3.417 -25.833 1.00 77.62 94 ASP A CA 1
ATOM 746 C C . ASP A 1 94 ? 8.912 -1.897 -25.615 1.00 77.62 94 ASP A C 1
ATOM 748 O O . ASP A 1 94 ? 9.500 -1.132 -26.375 1.00 77.62 94 ASP A O 1
ATOM 752 N N . GLY A 1 95 ? 8.168 -1.452 -24.594 1.00 74.62 95 GLY A N 1
ATOM 753 C CA . GLY A 1 95 ? 7.949 -0.035 -24.301 1.00 74.62 95 GLY A CA 1
ATOM 754 C C . GLY A 1 95 ? 7.038 0.696 -25.295 1.00 74.62 95 GLY A C 1
ATOM 755 O O . GLY A 1 95 ? 6.899 1.911 -25.197 1.00 74.62 95 GLY A O 1
ATOM 756 N N . ALA A 1 96 ? 6.397 -0.005 -26.236 1.00 80.06 96 ALA A N 1
ATOM 757 C CA . ALA A 1 96 ? 5.490 0.596 -27.217 1.00 80.06 96 ALA A CA 1
ATOM 758 C C . ALA A 1 96 ? 4.200 1.163 -26.600 1.00 80.06 96 ALA A C 1
ATOM 760 O O . ALA A 1 96 ? 3.534 2.000 -27.211 1.00 80.06 96 ALA A O 1
ATOM 761 N N . ARG A 1 97 ? 3.825 0.701 -25.402 1.00 88.75 97 ARG A N 1
ATOM 762 C CA . ARG A 1 97 ? 2.697 1.237 -24.635 1.00 88.75 97 ARG A CA 1
ATOM 763 C C . ARG A 1 97 ? 3.213 1.885 -23.365 1.00 88.75 97 ARG A C 1
ATOM 765 O O . ARG A 1 97 ? 3.952 1.251 -22.615 1.00 88.75 97 ARG A O 1
ATOM 772 N N . T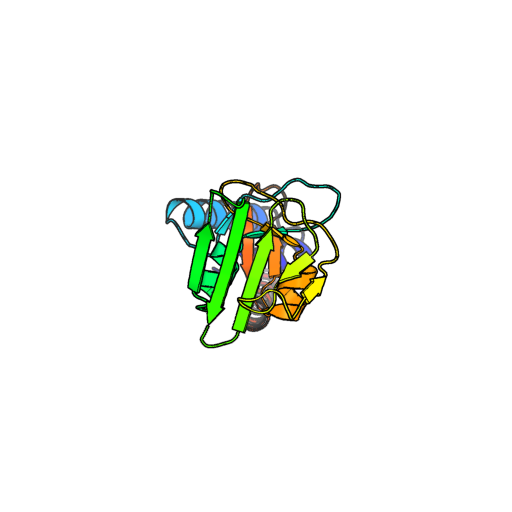HR A 1 98 ? 2.771 3.106 -23.102 1.00 93.12 98 THR A N 1
ATOM 773 C CA . THR A 1 98 ? 3.096 3.840 -21.881 1.00 93.12 98 THR A CA 1
ATOM 774 C C . THR A 1 98 ? 1.842 4.380 -21.210 1.00 93.12 98 THR A C 1
ATOM 776 O O . THR A 1 98 ? 0.762 4.424 -21.801 1.00 93.12 98 THR A O 1
ATOM 779 N N . ASP A 1 99 ? 2.007 4.734 -19.948 1.00 95.31 99 ASP A N 1
ATOM 780 C CA . ASP A 1 99 ? 1.024 5.352 -19.071 1.00 95.31 99 ASP A CA 1
ATOM 781 C C . ASP A 1 99 ? 1.772 6.315 -18.127 1.00 95.31 99 ASP A C 1
ATOM 783 O O . ASP A 1 99 ? 3.009 6.335 -18.117 1.00 95.31 99 ASP A O 1
ATOM 787 N N . THR A 1 100 ? 1.070 7.151 -17.370 1.00 97.00 100 THR A N 1
ATOM 788 C CA . THR A 1 100 ? 1.695 8.167 -16.508 1.00 97.00 100 THR A CA 1
ATOM 789 C C . THR A 1 100 ? 1.021 8.215 -15.143 1.00 97.00 100 THR A C 1
ATOM 791 O O . THR A 1 100 ? -0.197 8.314 -15.044 1.00 97.00 100 THR A O 1
ATOM 794 N N . MET A 1 101 ? 1.835 8.153 -14.091 1.00 97.44 101 MET A N 1
ATOM 795 C CA . MET A 1 101 ? 1.414 8.322 -12.702 1.00 97.44 101 MET A CA 1
ATOM 796 C C . MET A 1 101 ? 1.349 9.811 -12.344 1.00 97.44 101 MET A C 1
ATOM 798 O O . MET A 1 101 ? 2.018 10.640 -12.958 1.00 97.44 101 MET A O 1
ATOM 802 N N . THR A 1 102 ? 0.598 10.159 -11.304 1.00 95.62 102 THR A N 1
ATOM 803 C CA . THR A 1 102 ? 0.503 11.544 -10.800 1.00 95.62 102 THR A CA 1
ATOM 804 C C . THR A 1 102 ? 1.796 12.046 -10.153 1.00 95.62 102 THR A C 1
ATOM 806 O O . THR A 1 102 ? 2.001 13.252 -10.011 1.00 95.62 102 THR A O 1
ATOM 809 N N . GLY A 1 103 ? 2.697 11.129 -9.800 1.00 95.50 103 GLY A N 1
ATOM 810 C CA . GLY A 1 103 ? 4.010 11.425 -9.258 1.00 95.50 103 GLY A CA 1
ATOM 811 C C . GLY A 1 103 ? 5.027 10.333 -9.569 1.00 95.50 103 GLY A C 1
ATOM 812 O O . GLY A 1 103 ? 4.700 9.203 -9.928 1.00 95.50 103 GLY A O 1
ATOM 813 N N . ALA A 1 104 ? 6.302 10.679 -9.417 1.00 96.62 104 ALA A N 1
ATOM 814 C CA . ALA A 1 104 ? 7.378 9.736 -9.675 1.00 96.62 104 ALA A CA 1
ATOM 815 C C . ALA A 1 104 ? 7.405 8.583 -8.656 1.00 96.62 104 ALA A C 1
ATOM 817 O O . ALA A 1 104 ? 7.202 8.791 -7.458 1.00 96.62 104 ALA A O 1
ATOM 818 N N . ALA A 1 105 ? 7.762 7.380 -9.109 1.00 97.12 105 ALA A N 1
ATOM 819 C CA . ALA A 1 105 ? 8.018 6.253 -8.221 1.00 97.12 105 ALA A CA 1
ATOM 820 C C . ALA A 1 105 ? 9.135 6.571 -7.210 1.00 97.12 105 ALA A C 1
ATOM 822 O O . ALA A 1 105 ? 10.088 7.303 -7.501 1.00 97.12 105 ALA A O 1
ATOM 823 N N . ARG A 1 106 ? 9.046 5.979 -6.021 1.00 96.06 106 ARG A N 1
ATOM 824 C CA . ARG A 1 106 ? 10.028 6.112 -4.936 1.00 96.06 106 ARG A CA 1
ATOM 825 C C . ARG A 1 106 ? 10.694 4.778 -4.639 1.00 96.06 106 ARG A C 1
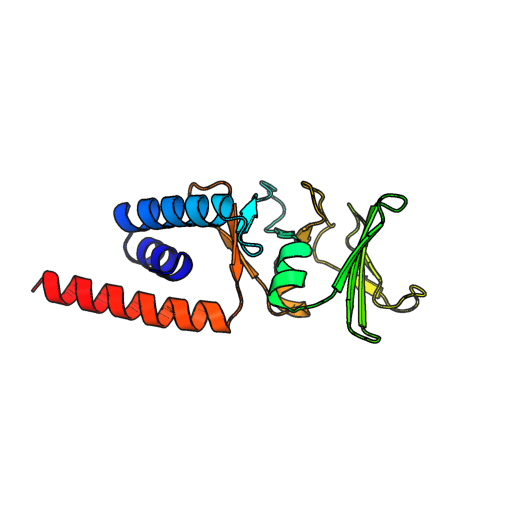ATOM 827 O O . ARG A 1 106 ? 10.219 3.726 -5.062 1.00 96.06 106 ARG A O 1
ATOM 834 N N . PHE A 1 107 ? 11.798 4.816 -3.900 1.00 93.75 107 PHE A N 1
ATOM 835 C CA . PHE A 1 107 ? 12.486 3.614 -3.448 1.00 93.75 107 PHE A CA 1
ATOM 836 C C . PHE A 1 107 ? 12.766 3.686 -1.946 1.00 93.75 107 PHE A C 1
ATOM 838 O O . PHE A 1 107 ? 13.543 4.523 -1.497 1.00 93.75 107 PHE A O 1
ATOM 845 N N . GLN A 1 108 ? 12.156 2.772 -1.195 1.00 91.31 108 GLN A N 1
ATOM 846 C CA . GLN A 1 108 ? 12.431 2.522 0.220 1.00 91.31 108 GLN A CA 1
ATOM 847 C C . GLN A 1 108 ? 12.445 1.007 0.410 1.00 91.31 108 GLN A C 1
ATOM 849 O O . GLN A 1 108 ? 11.402 0.382 0.576 1.00 91.31 108 GLN A O 1
ATOM 854 N N . THR A 1 109 ? 13.625 0.397 0.261 1.00 89.81 109 THR A N 1
ATOM 855 C CA . THR A 1 109 ? 13.850 -1.067 0.188 1.00 89.81 109 THR A CA 1
ATOM 856 C C . THR A 1 109 ? 13.255 -1.744 -1.058 1.00 89.81 109 THR A C 1
ATOM 858 O O . THR A 1 109 ? 13.885 -2.618 -1.653 1.00 89.81 109 THR A O 1
ATOM 861 N N . VAL A 1 110 ? 12.073 -1.311 -1.490 1.00 94.19 110 VAL A N 1
ATOM 862 C CA . VAL A 1 110 ? 11.361 -1.707 -2.706 1.00 94.19 110 VAL A CA 1
ATOM 863 C C . VAL A 1 110 ? 10.790 -0.469 -3.396 1.00 94.19 110 VAL A C 1
ATOM 865 O O . VAL A 1 110 ? 10.701 0.615 -2.808 1.00 94.19 110 VAL A O 1
ATOM 868 N N . VAL A 1 111 ? 10.397 -0.623 -4.661 1.00 97.00 111 VAL A N 1
ATOM 869 C CA . VAL A 1 111 ? 9.729 0.456 -5.395 1.00 97.00 111 VAL A CA 1
ATOM 870 C C . VAL A 1 111 ? 8.343 0.698 -4.817 1.00 97.00 111 VAL A C 1
ATOM 872 O O . VAL A 1 111 ? 7.589 -0.247 -4.591 1.00 97.00 111 VAL A O 1
ATOM 875 N N . HIS A 1 112 ? 8.019 1.966 -4.615 1.00 97.75 112 HIS A N 1
ATOM 876 C CA . HIS A 1 112 ? 6.684 2.422 -4.277 1.00 97.75 112 HIS A CA 1
ATOM 877 C C . HIS A 1 112 ? 6.150 3.326 -5.380 1.00 97.75 112 HIS A C 1
ATOM 879 O O . HIS A 1 112 ? 6.912 4.081 -5.991 1.00 97.75 112 HIS A O 1
ATOM 885 N N . ILE A 1 113 ? 4.849 3.246 -5.620 1.00 97.81 113 ILE A N 1
ATOM 886 C CA . ILE A 1 113 ? 4.137 4.057 -6.608 1.00 97.81 113 ILE A CA 1
ATOM 887 C C . ILE A 1 113 ? 3.075 4.909 -5.905 1.00 97.81 113 ILE A C 1
ATOM 889 O O . ILE A 1 113 ? 2.679 4.539 -4.795 1.00 97.81 113 ILE A O 1
ATOM 893 N N . PRO A 1 114 ? 2.649 6.035 -6.504 1.00 97.38 114 PRO A N 1
ATOM 894 C CA . PRO A 1 114 ? 1.546 6.831 -5.978 1.00 97.38 114 PRO A CA 1
ATOM 895 C C . PRO A 1 114 ? 0.294 5.987 -5.726 1.00 97.38 114 PRO A C 1
ATOM 897 O O . PRO A 1 114 ? -0.031 5.091 -6.513 1.00 97.38 114 PRO A O 1
ATOM 900 N N . ASP A 1 115 ? -0.364 6.253 -4.601 1.00 96.75 115 ASP A N 1
ATOM 901 C CA . ASP A 1 115 ? -1.533 5.496 -4.155 1.00 96.75 115 ASP A CA 1
ATOM 902 C C . ASP A 1 115 ? -2.713 5.585 -5.131 1.00 96.75 115 ASP A C 1
ATOM 904 O O . ASP A 1 115 ? -3.311 4.569 -5.473 1.00 96.75 115 ASP A O 1
ATOM 908 N N . ASP A 1 116 ? -2.976 6.774 -5.668 1.00 96.56 116 ASP A N 1
ATOM 909 C CA . ASP A 1 116 ? -4.034 7.012 -6.654 1.00 96.56 116 ASP A CA 1
ATOM 910 C C . ASP A 1 116 ? -3.890 6.119 -7.899 1.00 96.56 116 ASP A C 1
ATOM 912 O O . ASP A 1 116 ? -4.833 5.438 -8.300 1.00 96.56 116 ASP A O 1
ATOM 916 N N . TYR A 1 117 ? -2.683 6.018 -8.460 1.00 97.50 117 TYR A N 1
ATOM 917 C CA . TYR A 1 117 ? -2.399 5.126 -9.578 1.00 97.50 117 TYR A CA 1
ATOM 918 C C . TYR A 1 117 ? -2.593 3.662 -9.183 1.00 97.50 117 TYR A C 1
ATOM 920 O O . TYR A 1 117 ? -3.077 2.858 -9.985 1.00 97.50 117 TYR A O 1
ATOM 928 N N . SER A 1 118 ? -2.208 3.300 -7.956 1.00 97.50 118 SER A N 1
ATOM 929 C CA . SER A 1 118 ? -2.408 1.949 -7.441 1.00 97.50 118 SER A CA 1
ATOM 930 C C . SER A 1 118 ? -3.894 1.597 -7.327 1.00 97.50 118 SER A C 1
ATOM 932 O O . SER A 1 118 ? -4.305 0.510 -7.751 1.00 97.50 118 SER A O 1
ATOM 934 N N . GLN A 1 119 ? -4.706 2.518 -6.816 1.00 96.81 119 GLN A N 1
ATOM 935 C CA . GLN A 1 119 ? -6.143 2.349 -6.671 1.00 96.81 119 GLN A CA 1
ATOM 936 C C . GLN A 1 119 ? -6.822 2.239 -8.040 1.00 96.81 119 GLN A C 1
ATOM 938 O O . GLN A 1 119 ? -7.501 1.244 -8.299 1.00 96.81 119 GLN A O 1
ATOM 943 N N . ASP A 1 120 ? -6.566 3.182 -8.946 1.00 96.62 120 ASP A N 1
ATOM 944 C CA . ASP A 1 120 ? -7.196 3.223 -10.271 1.00 96.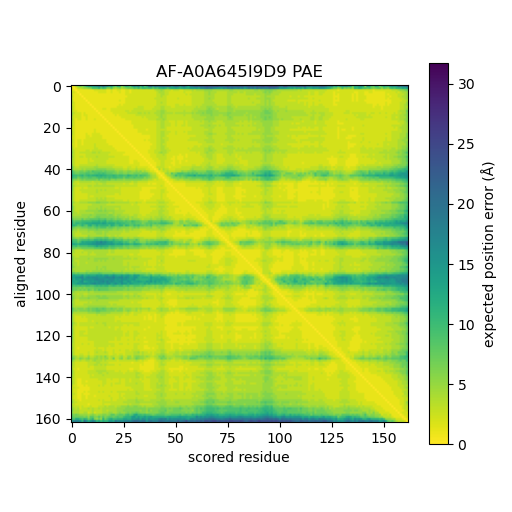62 120 ASP A CA 1
ATOM 945 C C . ASP A 1 120 ? -6.809 2.023 -11.148 1.00 96.62 120 ASP A C 1
ATOM 947 O O . ASP A 1 120 ? -7.620 1.504 -11.920 1.00 96.62 120 ASP A O 1
ATOM 951 N N . THR A 1 121 ? -5.562 1.559 -11.033 1.00 96.19 121 THR A N 1
ATOM 952 C CA . THR A 1 121 ? -5.019 0.515 -11.913 1.00 96.19 121 THR A CA 1
ATOM 953 C C . THR A 1 121 ? -5.199 -0.891 -11.350 1.00 96.19 121 THR A C 1
ATOM 955 O O . THR A 1 121 ? -5.429 -1.838 -12.106 1.00 96.19 121 THR A O 1
ATOM 958 N N . PHE A 1 122 ? -5.061 -1.056 -10.032 1.00 96.38 122 PHE A N 1
ATOM 959 C CA . PHE A 1 122 ? -5.012 -2.369 -9.384 1.00 96.38 122 PHE A CA 1
ATOM 960 C C . PHE A 1 122 ? -6.123 -2.592 -8.355 1.00 96.38 122 PHE A C 1
ATOM 962 O O . PHE A 1 122 ? -6.269 -3.722 -7.885 1.00 96.38 122 PHE A O 1
ATOM 969 N N . GLY A 1 123 ? -6.899 -1.561 -8.004 1.00 96.88 123 GLY A N 1
ATOM 970 C CA . GLY A 1 123 ? -7.894 -1.635 -6.934 1.00 96.88 123 GLY A CA 1
ATOM 971 C C . GLY A 1 123 ? -7.265 -1.850 -5.557 1.00 96.88 123 GLY A C 1
ATOM 972 O O . GLY A 1 123 ? -7.874 -2.504 -4.707 1.00 96.88 123 GLY A O 1
ATOM 973 N N . VAL A 1 124 ? -6.026 -1.378 -5.363 1.00 97.69 124 VAL A N 1
ATOM 974 C CA . VAL A 1 124 ? -5.291 -1.500 -4.098 1.00 97.69 124 VAL A CA 1
ATOM 975 C C . VAL A 1 124 ? -4.896 -0.119 -3.600 1.00 97.69 124 VAL A C 1
ATOM 977 O O . VAL A 1 124 ? -4.230 0.611 -4.327 1.00 97.69 124 VAL A O 1
ATOM 980 N N . GLU A 1 125 ? -5.254 0.194 -2.361 1.00 96.00 125 GLU A N 1
ATOM 981 C CA . GLU A 1 125 ? -5.004 1.484 -1.709 1.00 96.00 125 GLU A CA 1
ATOM 982 C C . GLU A 1 125 ? -4.124 1.328 -0.456 1.00 96.00 125 GLU A C 1
ATOM 984 O O . GLU A 1 125 ? -4.075 0.264 0.179 1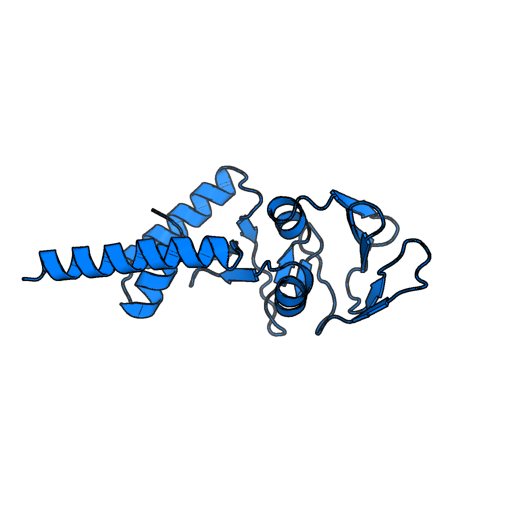.00 96.00 125 GLU A O 1
ATOM 989 N N . ALA A 1 126 ? -3.437 2.400 -0.085 1.00 95.00 126 ALA A N 1
ATOM 990 C CA . ALA A 1 126 ? -2.654 2.554 1.123 1.00 95.00 126 ALA A CA 1
ATOM 991 C C . ALA A 1 126 ? -3.533 3.113 2.244 1.00 95.00 126 ALA A C 1
ATOM 993 O O . ALA A 1 126 ? -4.047 4.219 2.162 1.00 95.00 126 ALA A O 1
ATOM 994 N N . ILE A 1 127 ? -3.652 2.382 3.352 1.00 93.81 127 ILE A N 1
ATOM 995 C CA . ILE A 1 127 ? -4.318 2.889 4.554 1.00 93.81 127 ILE A CA 1
ATOM 996 C C . ILE A 1 127 ? -3.293 3.081 5.666 1.00 93.81 127 ILE A C 1
ATOM 998 O O . ILE A 1 127 ? -2.707 2.115 6.163 1.00 93.81 127 ILE A O 1
ATOM 1002 N N . TYR A 1 128 ? -3.108 4.326 6.103 1.00 91.94 128 TYR A N 1
ATOM 1003 C CA . TYR A 1 128 ? -2.211 4.664 7.209 1.00 91.94 128 TYR A CA 1
ATOM 1004 C C . TYR A 1 128 ? -2.948 4.740 8.544 1.00 91.94 128 TYR A C 1
ATOM 1006 O O . TYR A 1 128 ? -3.985 5.392 8.667 1.00 91.94 128 TYR A O 1
ATOM 1014 N N . VAL A 1 129 ? -2.395 4.090 9.571 1.00 89.94 129 VAL A N 1
ATOM 1015 C CA . VAL A 1 129 ? -2.891 4.225 10.946 1.00 89.94 129 VAL A CA 1
ATOM 1016 C C . VAL A 1 129 ? -2.250 5.469 11.577 1.00 89.94 129 VAL A C 1
ATOM 1018 O O . VAL A 1 129 ? -1.023 5.594 11.542 1.00 89.94 129 VAL A O 1
ATOM 1021 N N . PRO A 1 130 ? -3.035 6.402 12.149 1.00 89.75 130 PRO A N 1
ATOM 1022 C CA . PRO A 1 130 ? -2.488 7.616 12.747 1.00 89.75 130 PRO A CA 1
ATOM 1023 C C . PRO A 1 130 ? -1.423 7.343 13.820 1.00 89.75 130 PRO A C 1
ATOM 1025 O O . PRO A 1 130 ? -1.551 6.441 14.651 1.00 89.75 130 PRO A O 1
ATOM 1028 N N . GLY A 1 131 ? -0.361 8.152 13.805 1.00 85.94 131 GLY A N 1
ATOM 1029 C CA . GLY A 1 131 ? 0.737 8.060 14.772 1.00 85.94 131 GLY A CA 1
ATOM 1030 C C . GLY A 1 131 ? 1.651 6.837 14.617 1.00 85.94 131 GLY A C 1
ATOM 1031 O O . GLY A 1 131 ? 2.460 6.600 15.508 1.00 85.94 131 GLY A O 1
ATOM 1032 N N . GLY A 1 132 ? 1.523 6.069 13.529 1.00 86.25 132 GLY A N 1
ATOM 1033 C CA . GLY A 1 132 ? 2.394 4.937 13.210 1.00 86.25 132 GLY A CA 1
ATOM 1034 C C . GLY A 1 132 ? 3.246 5.155 11.955 1.00 86.25 132 GLY A C 1
ATOM 1035 O O . GLY A 1 132 ? 2.904 5.955 11.084 1.00 86.25 132 GLY A O 1
ATOM 1036 N N . ASP A 1 133 ? 4.326 4.378 11.851 1.00 91.56 133 ASP A N 1
ATOM 1037 C CA . ASP A 1 133 ? 5.275 4.399 10.724 1.00 91.56 133 ASP A CA 1
ATOM 1038 C C . ASP A 1 133 ? 4.914 3.407 9.605 1.00 91.56 133 ASP A C 1
ATOM 1040 O O . ASP A 1 133 ? 5.672 3.225 8.655 1.00 91.56 133 ASP A O 1
ATOM 1044 N N . TYR A 1 134 ? 3.764 2.736 9.707 1.00 93.25 134 TYR A N 1
ATOM 1045 C CA . TYR A 1 134 ? 3.373 1.662 8.797 1.00 93.25 134 TYR A CA 1
ATOM 1046 C C . TYR A 1 134 ? 1.999 1.895 8.171 1.00 93.25 134 TYR A C 1
ATOM 1048 O O . TYR A 1 134 ? 1.078 2.417 8.806 1.00 93.25 134 TYR A O 1
ATOM 1056 N N . GLY A 1 135 ? 1.859 1.433 6.932 1.00 93.25 135 GLY A N 1
ATOM 1057 C CA . GLY A 1 135 ? 0.603 1.323 6.207 1.00 93.25 135 GLY A CA 1
ATOM 1058 C C . GLY A 1 135 ? 0.131 -0.114 6.024 1.00 93.25 135 GLY A C 1
ATOM 1059 O O . GLY A 1 135 ? 0.875 -1.080 6.224 1.00 93.25 135 GLY A O 1
ATOM 1060 N N . VAL A 1 136 ? -1.137 -0.226 5.638 1.00 95.06 136 VAL A N 1
ATOM 1061 C CA . VAL A 1 136 ? -1.819 -1.468 5.272 1.00 95.06 136 VAL A CA 1
ATOM 1062 C C . VAL A 1 136 ? -2.289 -1.350 3.829 1.00 95.06 136 VAL A C 1
ATOM 1064 O O . VAL A 1 136 ? -3.000 -0.407 3.496 1.00 95.06 136 VAL A O 1
ATOM 1067 N N . ALA A 1 137 ? -1.919 -2.308 2.981 1.00 96.19 137 ALA A N 1
ATOM 1068 C CA . ALA A 1 137 ? -2.477 -2.419 1.640 1.00 96.19 137 ALA A CA 1
ATOM 1069 C C . ALA A 1 137 ? -3.892 -3.000 1.729 1.00 96.19 137 ALA A C 1
ATOM 1071 O O . ALA A 1 137 ? -4.099 -4.057 2.337 1.00 96.19 137 ALA A O 1
ATOM 1072 N N . SER A 1 138 ? -4.861 -2.314 1.136 1.00 95.69 138 SER A N 1
ATOM 1073 C CA . SER A 1 138 ? -6.280 -2.650 1.215 1.00 95.69 138 SER A CA 1
ATOM 1074 C C . SER A 1 138 ? -6.935 -2.639 -0.164 1.00 95.69 138 SER A C 1
ATOM 1076 O O . SER A 1 138 ? -6.348 -2.182 -1.133 1.00 95.69 138 SER A O 1
ATOM 1078 N N . SER A 1 139 ? -8.159 -3.154 -0.250 1.00 94.31 139 SER A N 1
ATOM 1079 C CA . SER A 1 139 ? -9.055 -2.950 -1.395 1.00 94.31 139 SER A CA 1
ATOM 1080 C C . SER A 1 139 ? -10.459 -2.651 -0.891 1.00 94.31 139 SER A C 1
ATOM 1082 O O . SER A 1 139 ? -10.772 -2.933 0.271 1.00 94.31 139 SER A O 1
ATOM 1084 N N . ASP A 1 140 ? -11.345 -2.259 -1.801 1.00 93.12 140 ASP A N 1
ATOM 1085 C CA . ASP A 1 140 ? -12.771 -2.073 -1.528 1.00 93.12 140 ASP A CA 1
ATOM 1086 C C . ASP A 1 140 ? -13.423 -3.273 -0.833 1.00 93.12 140 ASP A C 1
ATOM 1088 O O . ASP A 1 140 ? -14.246 -3.106 0.067 1.00 93.12 140 ASP A O 1
ATOM 1092 N N . THR A 1 141 ? -13.035 -4.500 -1.200 1.00 92.12 141 THR A N 1
ATOM 1093 C CA . THR A 1 141 ? -13.588 -5.712 -0.573 1.00 92.12 141 THR A CA 1
ATOM 1094 C C . THR A 1 141 ? -13.174 -5.806 0.896 1.00 92.12 141 THR A C 1
ATOM 1096 O O . THR A 1 141 ? -14.003 -6.066 1.769 1.00 92.12 141 THR A O 1
ATOM 1099 N N . LEU A 1 142 ? -11.893 -5.566 1.190 1.00 92.25 142 LEU A N 1
ATOM 1100 C CA . LEU A 1 142 ? -11.382 -5.612 2.559 1.00 92.25 142 LEU A CA 1
ATOM 1101 C C . LEU A 1 142 ? -11.927 -4.447 3.398 1.00 92.25 142 LEU A C 1
ATOM 1103 O O . LEU A 1 142 ? -12.292 -4.654 4.557 1.00 92.25 142 LEU A O 1
ATOM 1107 N N . MET A 1 143 ? -12.052 -3.259 2.803 1.00 94.25 143 MET A N 1
ATOM 1108 C CA . MET A 1 143 ? -12.704 -2.110 3.428 1.00 94.25 143 MET A CA 1
ATOM 1109 C C . MET A 1 143 ? -14.185 -2.361 3.704 1.00 94.25 143 MET A C 1
ATOM 1111 O O . MET A 1 143 ? -14.673 -1.975 4.764 1.00 94.25 143 MET A O 1
ATOM 1115 N N . GLY A 1 144 ? -14.896 -3.058 2.816 1.00 94.88 144 GLY A N 1
ATOM 1116 C CA . GLY A 1 144 ? -16.272 -3.496 3.050 1.00 94.88 144 GLY A CA 1
ATOM 1117 C C . GLY A 1 144 ? -16.391 -4.358 4.308 1.00 94.88 144 GLY A C 1
ATOM 1118 O O . GLY A 1 144 ? -17.176 -4.044 5.201 1.00 94.88 144 GLY A O 1
ATOM 1119 N N . TYR A 1 145 ? -15.540 -5.381 4.446 1.00 94.50 145 TYR A N 1
ATOM 1120 C CA . TYR A 1 145 ? -15.503 -6.201 5.664 1.00 94.50 145 TYR A CA 1
ATOM 1121 C C . TYR A 1 145 ? -15.111 -5.403 6.912 1.00 94.50 145 TYR A C 1
ATOM 1123 O O . TYR A 1 145 ? -15.635 -5.649 8.001 1.00 94.50 145 TYR A O 1
ATOM 1131 N N . ALA A 1 146 ? -14.185 -4.453 6.776 1.00 95.75 146 ALA A N 1
ATOM 1132 C CA . ALA A 1 146 ? -13.791 -3.583 7.874 1.00 95.75 146 ALA A CA 1
ATOM 1133 C C . ALA A 1 146 ? -14.955 -2.702 8.352 1.00 95.75 146 ALA A C 1
ATOM 1135 O O . ALA A 1 146 ? -15.127 -2.556 9.560 1.00 95.75 146 ALA A O 1
ATOM 1136 N N . ARG A 1 147 ? -15.777 -2.181 7.431 1.00 95.75 147 ARG A N 1
ATOM 1137 C CA . ARG A 1 147 ? -16.978 -1.392 7.747 1.00 95.75 147 ARG A CA 1
ATOM 1138 C C . ARG A 1 147 ? -18.017 -2.211 8.509 1.00 95.75 147 ARG A C 1
ATOM 1140 O O . ARG A 1 147 ? -18.468 -1.756 9.551 1.00 95.75 147 ARG A O 1
ATOM 1147 N N . THR A 1 148 ? -18.294 -3.449 8.093 1.00 96.06 148 THR A N 1
ATOM 1148 C CA . THR A 1 148 ? -19.207 -4.339 8.839 1.00 96.06 148 THR A CA 1
ATOM 1149 C C . THR A 1 148 ? -18.727 -4.597 10.272 1.00 96.06 148 THR A C 1
ATOM 1151 O O . THR A 1 148 ? -19.516 -4.603 11.211 1.00 96.06 148 THR A O 1
ATOM 1154 N N . LEU A 1 149 ? -17.419 -4.798 10.472 1.00 95.44 149 LEU A N 1
ATOM 1155 C CA . LEU A 1 149 ? -16.861 -4.960 11.820 1.00 95.44 149 LEU A CA 1
ATOM 1156 C C . LEU A 1 149 ? -16.922 -3.665 12.638 1.00 95.44 149 LEU A C 1
ATOM 1158 O O . LEU A 1 149 ? -17.160 -3.717 13.840 1.00 95.44 149 LEU A O 1
ATOM 1162 N N . PHE A 1 150 ? -16.690 -2.523 11.996 1.00 95.56 150 PHE A N 1
ATOM 1163 C CA . PHE A 1 150 ? -16.803 -1.209 12.619 1.00 95.56 150 PHE A CA 1
ATOM 1164 C C . PHE A 1 150 ? -18.232 -0.931 13.110 1.00 95.56 150 PHE A C 1
ATOM 1166 O O . PHE A 1 150 ? -18.397 -0.522 14.257 1.00 95.56 150 PHE A O 1
ATOM 1173 N N . GLU A 1 151 ? -19.250 -1.228 12.300 1.00 95.50 151 GLU A N 1
ATOM 1174 C CA . GLU A 1 151 ? -20.665 -1.100 12.679 1.00 95.50 151 GLU A CA 1
ATOM 1175 C C . GLU A 1 151 ? -20.989 -1.944 13.920 1.00 95.50 151 GLU A C 1
ATOM 1177 O O . GLU A 1 151 ? -21.557 -1.435 14.886 1.00 95.50 151 GLU A O 1
ATOM 1182 N N . ALA A 1 152 ? -20.512 -3.192 13.964 1.00 94.06 152 ALA A N 1
ATOM 1183 C CA . ALA A 1 152 ? -20.682 -4.051 15.134 1.00 94.06 152 ALA A CA 1
ATOM 1184 C C . ALA A 1 152 ? -20.024 -3.475 16.407 1.00 94.06 152 ALA A C 1
ATOM 1186 O O . ALA A 1 152 ? -20.569 -3.620 17.502 1.00 94.06 152 ALA A O 1
ATOM 1187 N N . PHE A 1 153 ? -18.873 -2.795 16.293 1.00 92.19 153 PHE A N 1
ATOM 1188 C CA . PHE A 1 153 ? -18.241 -2.137 17.447 1.00 92.19 153 PHE A CA 1
ATOM 1189 C C . PHE A 1 153 ? -19.081 -0.975 17.979 1.00 92.19 153 PHE A C 1
ATOM 1191 O O . PHE A 1 153 ? -19.143 -0.783 19.194 1.00 92.19 153 PHE A O 1
ATOM 1198 N N . LEU A 1 154 ? -19.722 -0.206 17.094 1.00 93.50 154 LEU A N 1
ATOM 1199 C CA . LEU A 1 154 ? -20.605 0.891 17.494 1.00 93.50 154 LEU A CA 1
ATOM 1200 C C . LEU A 1 154 ? -21.854 0.372 18.214 1.00 93.50 154 LEU A C 1
ATOM 1202 O O . LEU A 1 154 ? -22.203 0.892 19.273 1.00 93.50 154 LEU A O 1
ATOM 1206 N N . GLU A 1 155 ? -22.492 -0.672 17.684 1.00 92.88 155 GLU A N 1
ATOM 1207 C CA . GLU A 1 155 ? -23.660 -1.302 18.312 1.00 92.88 155 GLU A CA 1
ATOM 1208 C C . GLU A 1 155 ? -23.324 -1.866 19.700 1.00 92.88 155 GLU A C 1
ATOM 1210 O O . GLU A 1 155 ? -24.049 -1.644 20.676 1.00 92.88 155 GLU A O 1
ATOM 1215 N N . GLU A 1 156 ? -22.182 -2.547 19.824 1.00 90.19 156 GLU A N 1
ATOM 1216 C CA . GLU A 1 156 ? -21.722 -3.075 21.105 1.00 90.19 156 GLU A CA 1
ATOM 1217 C C . GLU A 1 156 ? -21.421 -1.946 22.104 1.00 90.19 156 GLU A C 1
ATOM 1219 O O . GLU A 1 156 ? -21.822 -2.026 23.267 1.00 90.19 156 GLU A O 1
ATOM 1224 N N . ALA A 1 157 ? -20.764 -0.869 21.670 1.00 88.69 157 ALA A N 1
ATOM 1225 C CA . ALA A 1 157 ? -20.487 0.281 22.526 1.00 88.69 157 ALA A CA 1
ATOM 1226 C C . ALA A 1 157 ? -21.777 0.966 23.010 1.00 88.69 157 ALA A C 1
ATOM 1228 O O . ALA A 1 157 ? -21.882 1.296 24.193 1.00 88.69 157 ALA A O 1
ATOM 1229 N N . ALA A 1 158 ? -22.770 1.122 22.129 1.00 89.31 158 ALA A N 1
ATOM 1230 C CA . ALA A 1 158 ? -24.067 1.699 22.469 1.00 89.31 158 ALA A CA 1
ATOM 1231 C C . ALA A 1 158 ? -24.842 0.829 23.471 1.00 89.31 158 ALA A C 1
ATOM 1233 O O . ALA A 1 158 ? -25.386 1.350 24.442 1.00 89.31 158 ALA A O 1
ATOM 1234 N N . SER A 1 159 ? -24.843 -0.496 23.289 1.00 90.69 159 SER A N 1
ATOM 1235 C CA . SER A 1 159 ? -25.539 -1.416 24.205 1.00 90.69 159 SER A CA 1
ATOM 1236 C C . SER A 1 159 ? -24.927 -1.474 25.607 1.00 90.69 159 SER A C 1
ATOM 1238 O O . SER A 1 159 ? -25.632 -1.764 26.565 1.00 90.69 159 SER A O 1
ATOM 1240 N N . ARG A 1 160 ? -23.630 -1.175 25.751 1.00 84.62 160 ARG A N 1
ATOM 1241 C CA . ARG A 1 160 ? -22.951 -1.081 27.055 1.00 84.62 160 ARG A CA 1
ATOM 1242 C C . ARG A 1 160 ? -23.172 0.257 27.768 1.00 84.62 160 ARG A C 1
ATOM 1244 O O . ARG A 1 160 ? -22.824 0.365 28.942 1.00 84.62 160 ARG A O 1
ATOM 1251 N N . ALA A 1 161 ? -23.662 1.274 27.060 1.00 77.81 161 ALA A N 1
ATOM 1252 C CA . ALA A 1 161 ? -23.870 2.620 27.590 1.00 77.81 161 ALA A CA 1
ATOM 1253 C C . ALA A 1 161 ? -25.313 2.885 28.064 1.00 77.81 161 ALA A C 1
ATOM 1255 O O . ALA A 1 161 ? -25.539 3.894 28.733 1.00 77.81 161 ALA A O 1
ATOM 1256 N N . GLY A 1 162 ? -26.265 2.015 27.705 1.00 61.41 162 GLY A N 1
ATOM 1257 C CA . GLY A 1 162 ? -27.659 2.035 28.172 1.00 61.41 162 GLY A CA 1
ATOM 1258 C C . GLY A 1 162 ? -27.894 1.095 29.345 1.00 61.41 162 GLY A C 1
ATOM 1259 O O . GLY A 1 162 ? -28.775 1.427 30.168 1.00 61.41 162 GLY A O 1
#

Foldseek 3Di:
DDLLLLLVLCVVPVDVVSLVVSQVVLVVCVVVVPQQKDFWDPDPLAGKDFVSNLCVVQVFDWDADPVQQWIWTDDDQFIWIAHAQAQKTQGGPVSPDIDGAPGHWHDDPGIIGHQVCCCVPRQWGWDDRPPDRMTGIDGPVRSVVSVVVNVVVVVVVVVVVD

Mean predicted aligned error: 3.99 Å

Secondary structure (DSSP, 8-state):
--HHHHHHHHHHH--HHHHHHHHHHHHHHHHTT-TTEEEPP--TT--EEEHHHHHHHH-PEEEEEGGGTEEEEEETTEEEEEETT--EEE-STTS-SEEE-SS--EEESEEEEEHHHHHHHHS-EEEEPTT-SEEEEE-HHHHHHHHHHHHHHHHHHHHHH-

Solvent-accessible surface area (backbone atoms only — not comparable to full-atom values): 8876 Å² total; per-residue (Å²): 137,59,51,63,17,27,44,53,45,19,73,76,68,69,38,61,70,35,44,53,50,22,52,53,49,50,53,52,39,46,76,69,63,40,60,43,47,44,77,54,68,95,50,95,90,53,59,56,34,47,54,64,29,51,20,65,73,72,67,34,47,73,48,80,39,77,96,71,45,31,40,33,42,36,57,93,85,48,38,41,35,41,33,62,71,33,32,55,30,30,43,32,97,84,55,87,36,72,50,75,46,98,45,51,21,40,78,73,103,47,51,24,37,40,23,67,52,34,31,78,75,68,52,36,37,60,45,72,49,88,99,56,69,40,28,36,59,41,32,70,71,57,50,52,56,23,48,58,53,28,52,52,52,51,55,53,54,52,66,74,74,110

Nearest PDB structures (foldseek):
  1lvn-assembly1_A  TM=7.993E-01  e=1.065E-02  Escherichia coli
  1qak-assembly1_B  TM=8.119E-01  e=1.741E-02  Escherichia coli
  6ezz-assembly1_A  TM=7.996E-01  e=1.741E-02  Escherichia coli K-12
  6grr-assembly1_A  TM=8.003E-01  e=1.741E-02  Escherichia coli
  1qaf-assembly1_A  TM=8.012E-01  e=1.851E-02  Escherichia coli

Sequence (162 aa):
MNILALKLYYDETGSQNALNLANSKTQQQVNLGNPLMFERINDVSGEFLPVTAISAYTGLRYVWRSSYNKAILARGGDYYTFTVYSDQVERSLDGARTDTMTGAARFQTVVHIPDDYSQDTFGVEAIYVPGGDYGVASSDTLMGYARTLFEAFLEEAASRAG

Organism: NCBI:txid1076179

Radius of gyration: 17.63 Å; Cα contacts (8 Å, |Δi|>4): 284; chains: 1; bounding box: 48×29×55 Å